Protein AF-A0A9D6S063-F1 (afdb_monomer_lite)

Foldseek 3Di:
DPLADQQDPDQWDDQDQDPVPGGDRDGDPDDSPDDPDPDDDPPDNHD

Structure (mmCIF, N/CA/C/O backbone):
data_AF-A0A9D6S063-F1
#
_entry.id   AF-A0A9D6S063-F1
#
loop_
_atom_site.group_PDB
_atom_site.id
_atom_site.type_symbol
_atom_site.label_atom_id
_atom_site.label_alt_id
_atom_site.label_comp_id
_atom_site.label_asym_id
_atom_site.label_entity_id
_atom_site.label_seq_id
_atom_site.pdbx_PDB_ins_code
_atom_site.Cartn_x
_atom_site.Cartn_y
_atom_site.Cartn_z
_atom_site.occupancy
_atom_site.B_iso_or_equiv
_atom_site.a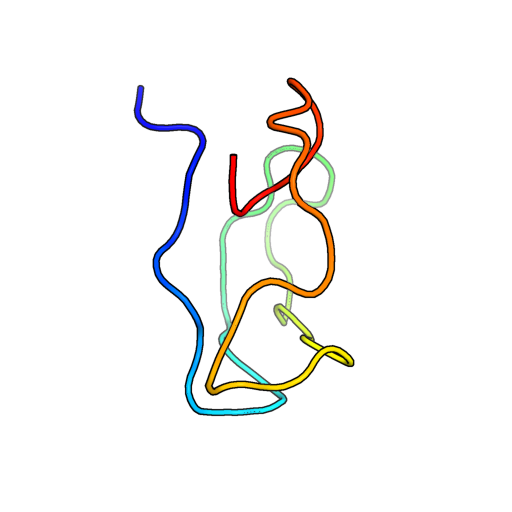uth_seq_id
_atom_site.auth_comp_id
_atom_site.auth_asym_id
_atom_site.auth_atom_id
_atom_site.pdbx_PDB_model_num
ATOM 1 N N . MET A 1 1 ? 13.113 3.136 9.309 1.00 50.91 1 MET A N 1
ATOM 2 C CA . MET A 1 1 ? 11.872 2.396 9.639 1.00 50.91 1 MET A CA 1
ATOM 3 C C . MET A 1 1 ? 11.268 2.028 8.305 1.00 50.91 1 MET A C 1
ATOM 5 O O . MET A 1 1 ? 11.155 2.954 7.514 1.00 50.91 1 MET A O 1
ATOM 9 N N . PRO A 1 2 ? 11.037 0.751 7.969 1.00 51.56 2 PRO A N 1
ATOM 10 C CA . PRO A 1 2 ? 10.683 0.419 6.597 1.00 51.56 2 PRO A CA 1
ATOM 11 C C . PRO A 1 2 ? 9.322 1.064 6.307 1.00 51.56 2 PRO A C 1
ATOM 13 O 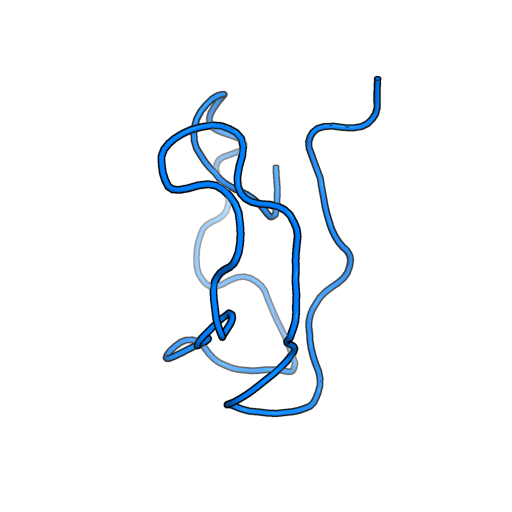O . PRO A 1 2 ? 8.329 0.723 6.940 1.00 51.56 2 PRO A O 1
ATOM 16 N N . GLU A 1 3 ? 9.299 2.076 5.437 1.00 60.53 3 GLU A N 1
ATOM 17 C CA . GLU A 1 3 ? 8.063 2.752 5.011 1.00 60.53 3 GLU A CA 1
ATOM 18 C C . GLU A 1 3 ? 7.244 1.878 4.051 1.00 60.53 3 GLU A C 1
ATOM 20 O O . GLU A 1 3 ? 6.114 2.227 3.716 1.00 60.53 3 GLU A O 1
ATOM 25 N N . THR A 1 4 ? 7.797 0.735 3.632 1.00 74.50 4 THR A N 1
ATOM 26 C CA . THR A 1 4 ? 7.239 -0.123 2.596 1.00 74.50 4 THR A CA 1
ATOM 27 C C . THR A 1 4 ? 6.613 -1.386 3.187 1.00 74.50 4 THR A C 1
ATOM 29 O O . THR A 1 4 ? 7.265 -2.173 3.874 1.00 74.50 4 THR A O 1
ATOM 32 N N . ILE A 1 5 ? 5.320 -1.578 2.931 1.00 82.31 5 ILE A N 1
ATOM 33 C CA . ILE A 1 5 ? 4.580 -2.805 3.241 1.00 82.31 5 ILE A CA 1
ATOM 34 C C . ILE A 1 5 ? 4.666 -3.776 2.052 1.00 82.31 5 ILE A C 1
ATOM 36 O O . ILE A 1 5 ? 4.777 -3.326 0.908 1.00 82.31 5 ILE A O 1
ATOM 40 N N . PRO A 1 6 ? 4.601 -5.102 2.275 1.00 85.38 6 PRO A N 1
ATOM 41 C CA . PRO A 1 6 ? 4.490 -6.057 1.176 1.00 85.38 6 PRO A CA 1
ATOM 42 C C . PRO A 1 6 ? 3.171 -5.863 0.415 1.00 85.38 6 PRO A C 1
ATOM 44 O O . PRO A 1 6 ? 2.210 -5.298 0.953 1.00 85.38 6 PRO A O 1
ATOM 47 N N . LEU A 1 7 ? 3.119 -6.349 -0.830 1.00 87.25 7 LEU A N 1
ATOM 48 C CA . LEU A 1 7 ? 1.867 -6.428 -1.585 1.00 87.25 7 LEU A CA 1
ATOM 49 C C . LEU A 1 7 ? 0.842 -7.236 -0.784 1.00 87.25 7 LEU A C 1
ATOM 51 O O . LEU A 1 7 ? 1.176 -8.245 -0.169 1.00 87.25 7 LEU A O 1
ATOM 55 N N . GLN A 1 8 ? -0.381 -6.719 -0.731 1.00 88.75 8 GLN A N 1
ATOM 56 C CA . GLN A 1 8 ? -1.456 -7.298 0.064 1.00 88.75 8 GLN A CA 1
ATOM 57 C C . GLN A 1 8 ? -2.336 -8.144 -0.848 1.00 88.75 8 GLN A C 1
ATOM 59 O O . GLN A 1 8 ? -2.822 -7.630 -1.853 1.00 88.75 8 GLN A O 1
ATOM 64 N N . ASP A 1 9 ? -2.572 -9.398 -0.463 1.00 87.56 9 ASP A N 1
ATOM 65 C CA . ASP A 1 9 ? -3.361 -10.368 -1.239 1.00 87.56 9 ASP A CA 1
ATOM 66 C C . ASP A 1 9 ? -4.879 -10.134 -1.161 1.00 87.56 9 ASP A C 1
ATOM 68 O O . ASP A 1 9 ? -5.655 -10.734 -1.905 1.00 87.56 9 ASP A O 1
ATOM 72 N N . ALA A 1 10 ? -5.312 -9.241 -0.270 1.00 88.25 10 ALA A N 1
ATOM 73 C CA . ALA A 1 10 ? -6.707 -8.897 -0.051 1.00 88.25 10 ALA A CA 1
ATOM 74 C C . ALA A 1 10 ? -6.956 -7.397 -0.255 1.00 88.25 10 ALA A C 1
ATOM 76 O O . ALA A 1 10 ? -6.103 -6.551 0.020 1.00 88.25 10 ALA A O 1
ATOM 77 N N . VAL A 1 11 ? -8.181 -7.069 -0.680 1.00 88.81 11 VAL A N 1
ATOM 78 C CA . VAL A 1 11 ? -8.658 -5.679 -0.807 1.00 88.81 11 VAL A CA 1
ATO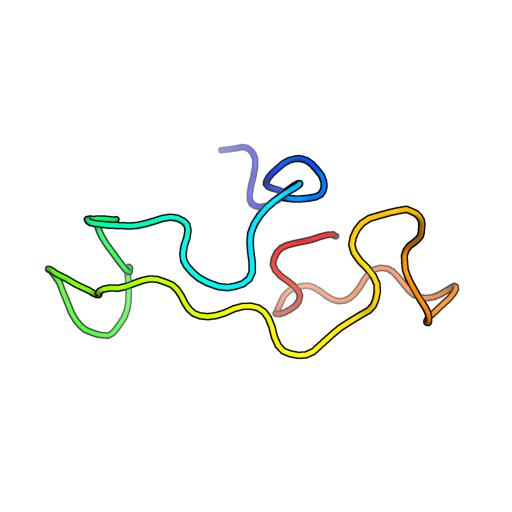M 79 C C . VAL A 1 11 ? -8.647 -4.967 0.545 1.00 88.81 11 VAL A C 1
ATOM 81 O O . VAL A 1 11 ? -8.435 -3.762 0.608 1.00 88.81 11 VAL A O 1
ATOM 84 N N . VAL A 1 12 ? -8.852 -5.700 1.637 1.00 91.56 12 VAL A N 1
ATOM 85 C CA . VAL A 1 12 ? -8.824 -5.169 3.001 1.00 91.56 12 VAL A CA 1
ATOM 86 C C . VAL A 1 12 ? -7.679 -5.833 3.760 1.00 91.56 12 VAL A C 1
ATOM 88 O O . VAL A 1 12 ? -7.621 -7.057 3.813 1.00 91.56 12 VAL A 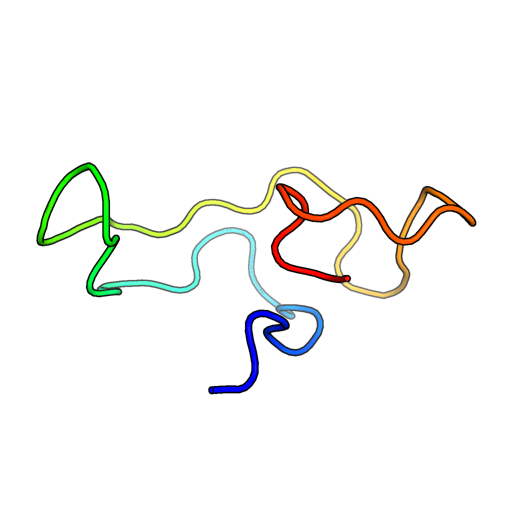O 1
ATOM 91 N N . TYR A 1 13 ? -6.783 -5.031 4.341 1.00 88.00 13 TYR A N 1
ATOM 92 C CA . TYR A 1 13 ? -5.562 -5.497 5.017 1.00 88.00 13 TYR A CA 1
ATOM 93 C C . TYR A 1 13 ? -5.385 -4.966 6.451 1.00 88.00 13 TYR A C 1
ATOM 95 O O . TYR A 1 13 ? -4.320 -5.113 7.049 1.00 88.00 13 TYR A O 1
ATOM 103 N N . GLY A 1 14 ? -6.400 -4.315 7.020 1.00 84.50 14 GLY A N 1
ATOM 104 C CA . GLY A 1 14 ? -6.365 -3.798 8.391 1.00 84.50 14 GLY A CA 1
ATOM 105 C C . GLY A 1 14 ? -7.022 -4.703 9.430 1.00 84.50 14 GLY A C 1
ATOM 106 O O . GLY A 1 14 ? -7.542 -5.769 9.100 1.00 84.50 14 GLY A O 1
ATOM 107 N N . PRO A 1 15 ? -7.011 -4.275 10.707 1.00 88.69 15 PRO A N 1
ATOM 108 C CA . PRO A 1 15 ? -6.691 -2.926 11.192 1.00 88.69 15 PRO A CA 1
ATOM 109 C C . PRO A 1 15 ? -5.185 -2.613 11.238 1.00 88.69 15 PRO A C 1
ATOM 111 O O . PRO A 1 15 ? -4.405 -3.325 11.864 1.00 88.69 15 PRO A O 1
ATOM 114 N N . ILE A 1 16 ? -4.784 -1.491 10.633 1.00 86.25 16 ILE A N 1
ATOM 115 C CA . ILE A 1 16 ? -3.418 -0.958 10.688 1.00 86.25 16 ILE A CA 1
ATOM 116 C C . ILE A 1 16 ? -3.353 0.346 11.489 1.00 86.25 16 ILE A C 1
ATOM 118 O O . ILE A 1 16 ? -4.294 1.143 11.497 1.00 86.25 16 ILE A O 1
ATOM 122 N N . ARG A 1 17 ? -2.203 0.612 12.120 1.00 86.25 17 ARG A N 1
ATOM 123 C CA . ARG A 1 17 ? -1.902 1.930 12.698 1.00 86.25 17 ARG A CA 1
ATOM 124 C C . ARG A 1 17 ? -1.322 2.853 11.626 1.00 86.25 17 ARG A C 1
ATOM 126 O O . ARG A 1 17 ? -0.120 2.872 11.381 1.00 86.25 17 ARG A O 1
ATOM 133 N N . SER A 1 18 ? -2.191 3.625 10.987 1.00 80.94 18 SER A N 1
ATOM 134 C CA . SER A 1 18 ? -1.830 4.741 10.118 1.00 80.94 18 SER A CA 1
ATOM 135 C C . SER A 1 18 ? -1.161 5.860 10.912 1.00 80.94 18 SER A C 1
ATOM 137 O O . SER A 1 18 ? -1.686 6.336 11.9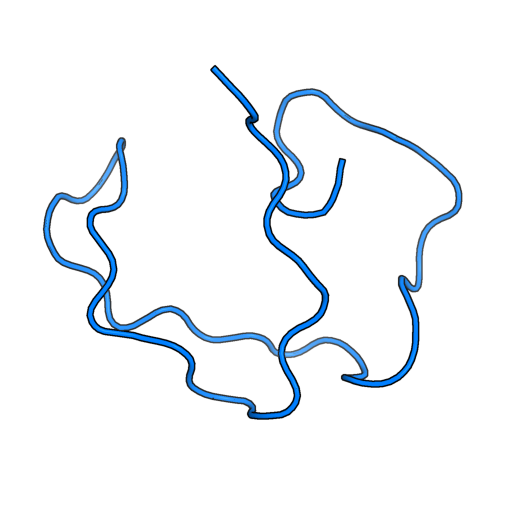18 1.00 80.94 18 SER A O 1
ATOM 139 N N . ARG A 1 19 ? -0.041 6.371 10.393 1.00 78.25 19 ARG A N 1
ATOM 140 C CA . ARG A 1 19 ? 0.642 7.548 10.951 1.00 78.25 19 ARG A CA 1
ATOM 141 C C . ARG A 1 19 ? -0.229 8.810 10.925 1.00 78.25 19 ARG A C 1
ATOM 143 O O . ARG A 1 19 ? -0.059 9.673 11.774 1.00 78.25 19 ARG A O 1
ATOM 150 N N . ARG A 1 20 ? -1.131 8.941 9.942 1.00 82.44 20 ARG A N 1
ATOM 151 C CA . ARG A 1 20 ? -1.992 10.128 9.774 1.00 82.44 20 ARG A CA 1
ATOM 152 C C . ARG A 1 20 ? -3.330 10.015 10.502 1.00 82.44 20 ARG A C 1
ATOM 154 O O . ARG A 1 20 ? -3.825 11.021 10.987 1.00 82.44 20 ARG A O 1
ATOM 161 N N . LEU A 1 21 ? -3.923 8.820 10.525 1.00 82.62 21 LEU A N 1
ATOM 162 C CA . LEU A 1 21 ? -5.310 8.613 10.970 1.00 82.62 21 LEU A CA 1
ATOM 163 C C . LEU A 1 21 ? -5.431 7.762 12.244 1.00 82.62 21 LEU A C 1
ATOM 165 O O . LEU A 1 21 ? -6.537 7.550 12.727 1.00 82.62 21 LEU A O 1
ATOM 169 N N . GLY A 1 22 ? -4.327 7.251 12.797 1.00 87.12 22 GLY A N 1
ATOM 170 C CA . GLY A 1 22 ? -4.386 6.302 13.908 1.00 87.12 22 GLY A CA 1
ATOM 171 C C . GLY A 1 22 ? -4.873 4.938 13.422 1.00 87.12 22 GLY A C 1
ATOM 172 O O . GLY A 1 22 ? -4.232 4.333 12.571 1.00 87.12 22 GLY A O 1
ATOM 173 N N . ASN A 1 23 ? -5.996 4.433 13.931 1.00 90.06 23 ASN A N 1
ATOM 174 C CA . ASN A 1 23 ? -6.531 3.144 13.482 1.00 90.06 23 ASN A CA 1
ATOM 175 C C . ASN A 1 23 ? -7.236 3.283 12.128 1.00 90.06 23 ASN A C 1
ATOM 177 O O . ASN A 1 23 ? -8.182 4.050 11.981 1.00 90.06 23 ASN A O 1
ATOM 181 N N . SER A 1 24 ? -6.789 2.511 11.140 1.00 87.69 24 SER A N 1
ATOM 182 C CA . SER A 1 24 ? -7.353 2.498 9.792 1.00 87.69 24 SER A CA 1
ATOM 183 C C . SER A 1 24 ? -7.582 1.071 9.30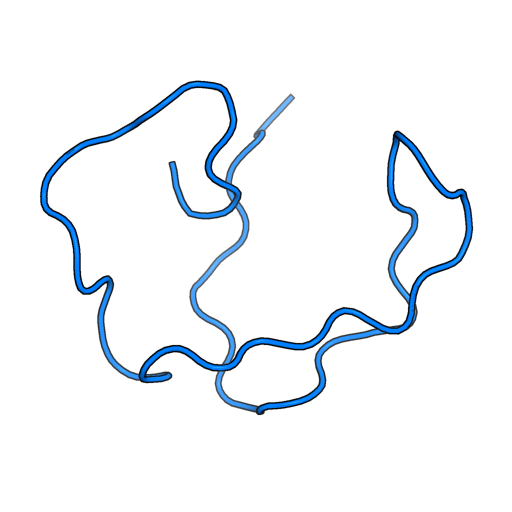8 1.00 87.69 24 SER A C 1
ATOM 185 O O . SER A 1 24 ? -6.829 0.162 9.648 1.00 87.69 24 SER A O 1
ATOM 187 N N . LEU A 1 25 ? -8.620 0.873 8.494 1.00 88.06 25 LEU A N 1
ATOM 188 C CA . LEU A 1 25 ? -8.970 -0.430 7.931 1.00 88.06 25 LEU A CA 1
ATOM 189 C C . LEU A 1 25 ? -7.987 -0.901 6.848 1.00 88.06 25 LEU A C 1
ATOM 191 O O . LEU A 1 25 ? -7.974 -2.084 6.567 1.00 88.06 25 LEU A O 1
ATOM 195 N N . GLY A 1 26 ? -7.183 -0.019 6.241 1.00 87.81 26 GLY A N 1
ATOM 196 C CA . GLY A 1 26 ? -6.261 -0.388 5.157 1.00 87.81 26 GLY A CA 1
ATOM 197 C C . GLY A 1 26 ? -6.977 -1.023 3.956 1.00 87.81 26 GLY A C 1
ATOM 198 O O . GLY A 1 26 ? -7.232 -2.223 3.942 1.00 87.81 26 GLY A O 1
ATOM 199 N N . ILE A 1 27 ? -7.303 -0.222 2.939 1.00 88.50 27 ILE A N 1
ATOM 200 C CA . ILE A 1 27 ? -7.991 -0.701 1.730 1.00 88.50 27 ILE A CA 1
ATOM 201 C C . ILE A 1 27 ? -7.055 -0.551 0.531 1.00 88.50 27 ILE A C 1
ATOM 203 O O . ILE A 1 27 ? -6.576 0.549 0.257 1.00 88.50 27 ILE A O 1
ATOM 207 N N . ASN A 1 28 ? -6.796 -1.650 -0.176 1.00 87.50 28 ASN A N 1
ATOM 208 C CA . ASN A 1 28 ? -6.027 -1.681 -1.411 1.00 87.50 28 ASN A CA 1
ATOM 209 C C . ASN A 1 28 ? -6.968 -1.886 -2.605 1.00 87.50 28 ASN A C 1
ATOM 211 O O . ASN A 1 28 ? -7.587 -2.936 -2.745 1.00 87.50 28 ASN A O 1
ATOM 215 N N . LEU A 1 29 ? -7.056 -0.877 -3.472 1.00 86.62 29 LEU A N 1
ATOM 216 C CA . LEU A 1 29 ? -7.820 -0.942 -4.725 1.00 86.62 29 LEU A CA 1
ATOM 217 C C . LEU A 1 29 ? -6.943 -1.319 -5.932 1.00 86.62 29 LEU A C 1
ATOM 219 O O . LEU A 1 29 ? -7.436 -1.381 -7.055 1.00 86.62 29 LEU A O 1
ATOM 223 N N . LEU A 1 30 ? -5.642 -1.524 -5.718 1.00 86.50 30 LEU A N 1
ATOM 224 C CA . LEU A 1 30 ? -4.692 -1.913 -6.755 1.00 86.50 30 LEU A CA 1
ATOM 225 C C . LEU A 1 30 ? -4.630 -3.445 -6.890 1.00 86.50 30 LEU A C 1
ATOM 227 O O . LEU A 1 30 ? -5.000 -4.160 -5.956 1.00 86.50 30 LEU A O 1
ATOM 231 N N . PRO A 1 31 ? -4.129 -3.966 -8.026 1.00 88.06 31 PRO A N 1
ATOM 232 C CA . PRO A 1 31 ? -3.852 -5.385 -8.191 1.00 88.06 31 PRO A CA 1
ATOM 233 C C . PRO A 1 31 ? -2.991 -5.934 -7.053 1.00 88.06 31 PRO A C 1
ATOM 235 O O . PRO A 1 31 ? -1.983 -5.344 -6.668 1.00 88.06 31 PRO A O 1
ATOM 238 N N . VAL A 1 32 ? -3.383 -7.097 -6.544 1.00 88.12 32 VAL A N 1
ATOM 239 C CA . VAL A 1 32 ? -2.694 -7.762 -5.431 1.00 88.12 32 VAL A CA 1
ATOM 240 C C . VAL A 1 32 ? -1.372 -8.411 -5.854 1.00 88.12 32 VAL A C 1
ATOM 242 O O . VAL A 1 32 ? -0.471 -8.584 -5.045 1.00 88.12 32 VAL A O 1
ATOM 245 N N . SER A 1 33 ? -1.228 -8.729 -7.144 1.00 87.50 33 SER A N 1
ATOM 246 C CA . SER A 1 33 ? -0.090 -9.486 -7.676 1.00 87.50 33 SER A CA 1
ATOM 247 C C . SER A 1 33 ? 1.125 -8.639 -8.040 1.00 87.50 33 SER A C 1
ATOM 249 O O . SER A 1 33 ? 2.229 -9.169 -8.139 1.00 87.50 33 SER A O 1
ATOM 251 N N . HIS A 1 34 ? 0.944 -7.342 -8.294 1.00 88.38 34 HIS A N 1
ATOM 252 C CA . HIS A 1 34 ? 2.033 -6.480 -8.735 1.00 88.38 34 HIS A CA 1
ATOM 253 C C . HIS A 1 34 ? 1.765 -5.012 -8.424 1.00 88.38 34 HIS A C 1
ATOM 255 O O . HIS A 1 34 ? 0.633 -4.530 -8.418 1.00 88.38 34 HIS A O 1
ATOM 261 N N . LYS A 1 35 ? 2.856 -4.271 -8.244 1.00 88.75 35 LYS A N 1
ATOM 262 C CA . LYS A 1 35 ? 2.824 -2.817 -8.195 1.00 88.75 35 LYS A CA 1
ATOM 263 C C . LYS A 1 35 ? 2.614 -2.276 -9.610 1.00 88.75 35 LYS A C 1
ATOM 265 O O . LYS A 1 35 ? 3.386 -2.572 -10.515 1.00 88.75 35 LYS A O 1
ATOM 270 N N . VAL A 1 36 ? 1.588 -1.450 -9.785 1.00 89.25 36 VAL A N 1
ATOM 271 C CA . VAL A 1 36 ? 1.229 -0.870 -11.095 1.00 89.25 36 VAL A CA 1
ATOM 272 C C . VAL A 1 36 ? 2.238 0.191 -11.560 1.00 89.25 36 VAL A C 1
ATOM 274 O O . VAL A 1 36 ? 2.359 0.463 -12.748 1.00 89.25 36 VAL A O 1
ATOM 277 N N . CYS A 1 37 ? 2.973 0.803 -10.628 1.00 88.44 37 CYS A N 1
ATOM 278 C CA . CYS A 1 37 ? 3.920 1.880 -10.905 1.00 88.44 37 CYS A CA 1
ATOM 279 C C . CYS A 1 37 ? 5.373 1.416 -10.726 1.00 88.44 37 CYS A C 1
ATOM 281 O O . CYS A 1 37 ? 5.695 0.734 -9.757 1.00 88.44 37 CYS A O 1
ATOM 283 N N . SER A 1 38 ? 6.273 1.848 -11.609 1.00 90.12 38 SER A N 1
ATOM 284 C CA . SER A 1 38 ? 7.716 1.587 -11.507 1.00 90.12 38 SER A CA 1
ATOM 285 C C . SER A 1 38 ? 8.447 2.497 -10.510 1.00 90.12 38 SER A C 1
ATOM 287 O O . SER A 1 38 ? 9.595 2.229 -10.169 1.00 90.12 38 SER A O 1
ATOM 289 N N . SER A 1 39 ? 7.820 3.588 -10.066 1.00 89.19 39 SER A N 1
ATOM 290 C CA . SER A 1 39 ? 8.468 4.643 -9.274 1.00 89.19 39 SER A CA 1
ATOM 291 C C . SER A 1 39 ? 8.345 4.405 -7.779 1.00 89.19 39 SER A C 1
ATOM 293 O O . SER A 1 39 ? 7.246 4.105 -7.312 1.00 89.19 39 SER A O 1
ATOM 295 N N . ASN A 1 40 ? 9.435 4.611 -7.033 1.00 87.56 40 ASN A N 1
ATOM 296 C CA . ASN A 1 40 ? 9.440 4.471 -5.579 1.00 87.56 40 ASN A CA 1
ATOM 297 C C . ASN A 1 40 ? 9.339 5.840 -4.873 1.00 87.56 40 ASN A C 1
ATOM 299 O O . ASN A 1 40 ? 10.349 6.503 -4.634 1.00 87.56 40 ASN A O 1
ATOM 303 N N . CYS A 1 41 ? 8.120 6.311 -4.605 1.00 87.31 41 CYS A N 1
ATOM 304 C CA . CYS A 1 41 ? 7.860 7.616 -4.001 1.00 87.31 41 CYS A CA 1
ATOM 305 C C . CYS A 1 41 ? 7.824 7.535 -2.469 1.00 87.31 41 CYS A C 1
ATOM 307 O O . CYS A 1 41 ? 7.180 6.663 -1.904 1.00 87.31 41 CYS A O 1
ATOM 309 N N . VAL A 1 42 ? 8.356 8.552 -1.784 1.00 84.88 42 VAL A N 1
ATOM 310 C CA . VAL A 1 42 ? 8.382 8.650 -0.303 1.00 84.88 42 VAL A CA 1
ATOM 311 C C . VAL A 1 42 ? 7.004 8.626 0.383 1.00 84.88 42 VAL A C 1
ATOM 313 O O . VAL A 1 42 ? 6.907 8.493 1.597 1.00 84.88 42 VAL A O 1
ATOM 316 N N . TYR A 1 43 ? 5.922 8.795 -0.379 1.00 81.62 43 TYR A N 1
ATOM 317 C CA . TYR A 1 43 ? 4.546 8.718 0.121 1.00 81.62 43 TYR A CA 1
ATOM 318 C C . TYR A 1 43 ? 3.835 7.418 -0.268 1.00 81.62 43 TYR A C 1
ATOM 320 O O . TYR A 1 43 ? 2.691 7.211 0.137 1.00 81.62 43 TYR A O 1
ATOM 328 N N . CYS A 1 44 ? 4.468 6.567 -1.077 1.00 83.94 44 CYS A N 1
ATOM 329 C CA . CYS A 1 44 ? 3.899 5.298 -1.486 1.00 83.94 44 CYS A CA 1
ATOM 330 C C . CYS A 1 44 ? 4.188 4.237 -0.428 1.00 83.94 44 CYS A C 1
ATOM 332 O O . CYS A 1 44 ? 5.325 3.996 -0.037 1.00 83.94 44 CYS A O 1
ATOM 334 N N . GLN A 1 45 ? 3.134 3.547 -0.012 1.00 80.94 45 GLN A N 1
ATOM 335 C CA . GLN A 1 45 ? 3.225 2.444 0.939 1.00 80.94 45 GLN A CA 1
ATOM 336 C C . GLN A 1 45 ? 3.926 1.202 0.372 1.00 80.94 45 GLN A C 1
ATOM 338 O O . GLN A 1 45 ? 4.350 0.355 1.141 1.00 80.94 45 GLN A O 1
ATOM 343 N N . TYR A 1 46 ? 4.077 1.087 -0.949 1.00 85.81 46 TYR A N 1
ATOM 344 C CA . TYR A 1 46 ? 4.813 -0.013 -1.586 1.00 85.81 46 TYR A CA 1
ATOM 345 C C . TYR A 1 46 ? 6.259 0.357 -1.936 1.00 85.81 46 TYR A C 1
ATOM 347 O O . TYR A 1 46 ? 6.957 -0.453 -2.545 1.00 85.81 46 TYR A O 1
ATOM 355 N N . GLY A 1 47 ? 6.703 1.551 -1.521 1.00 80.81 47 GLY A N 1
ATOM 356 C CA . GLY A 1 47 ? 7.973 2.132 -1.940 1.00 80.81 47 GLY A CA 1
ATOM 357 C C . GLY A 1 47 ? 7.778 2.734 -3.286 1.00 80.81 47 GLY A C 1
ATOM 358 O O . GLY A 1 47 ? 7.718 1.961 -4.252 1.00 80.81 47 GLY A O 1
#

Sequence (47 aa):
MPETIPLQDAVVYGPIRSRRLGNSLGINLLPVSHKVCSSNCVYCQYG

Radius of gyration: 10.86 Å; chains: 1; bounding box: 21×20×25 Å

pLDDT: mean 84.17, std 8.53, range [50.91, 91.56]

Secondary structure (DSSP, 8-state):
----PPPPSSSB---EEETTTEEE--B--S-SSS-S-S---TT-TT-